Protein AF-A0A923ZI78-F1 (afdb_monomer_lite)

Sequence (100 aa):
MSNPIEQFQEERKARVENNAGNNELQIAAATFNIESNKAQYSYNFSWMGRPIIQYPQDMIAMQELIWSLKPDLIIETGIAHGGSLVYYASILELIGKGEV

Secondary structure (DSSP, 8-state):
---HHHHHHHHHHHHHHHHTT-HHHHHHHHHHHHHHHHTTGGGGEEETTEEE-S-HHHHHHHHHHHHHH--SB---S--TTSHHHHHHHHHHHHHT--B-

Foldseek 3Di:
DDDVVVVVVVVVVVVVVCVVVVPVNVVVVVVCVVVCVVVQVQQPDADVPFTDNGDPVVLVVVLVVCVVVVDQEDDDDDCPRVRVQVSSVVSNVVVVHHHD

pLDDT: mean 96.59, std 4.1, range [63.72, 98.69]

Radius of gyration: 16.73 Å; chains: 1; bounding box: 39×33×48 Å

Structure (mmCIF, N/CA/C/O backbone):
data_AF-A0A923ZI78-F1
#
_entry.id   AF-A0A923ZI78-F1
#
loop_
_atom_site.group_PDB
_atom_site.id
_atom_site.type_symbol
_atom_site.label_atom_id
_atom_site.label_alt_id
_atom_site.label_comp_id
_atom_site.label_asym_id
_atom_site.label_entity_id
_atom_site.label_seq_id
_atom_site.pdbx_PDB_ins_code
_atom_site.Cartn_x
_atom_site.Cartn_y
_atom_site.Cartn_z
_atom_site.occupancy
_atom_site.B_iso_or_equiv
_atom_site.auth_seq_id
_atom_site.auth_comp_id
_atom_site.auth_asym_id
_atom_site.auth_atom_id
_atom_site.pdbx_PDB_model_num
ATOM 1 N N . MET A 1 1 ? -1.254 4.885 34.737 1.00 63.72 1 MET A N 1
ATOM 2 C CA . MET A 1 1 ? -0.381 4.302 33.696 1.00 63.72 1 MET A CA 1
ATOM 3 C C . MET A 1 1 ? -0.949 4.760 32.364 1.00 63.72 1 MET A C 1
ATOM 5 O O . MET A 1 1 ? -2.162 4.665 32.224 1.00 63.72 1 MET A O 1
ATOM 9 N N . SER A 1 2 ? -0.150 5.349 31.468 1.00 79.19 2 SER A N 1
ATOM 10 C CA . SER A 1 2 ? -0.638 5.715 30.129 1.00 79.19 2 SER A CA 1
ATOM 11 C C . SER A 1 2 ? -1.061 4.451 29.381 1.00 79.19 2 SER A C 1
ATOM 13 O O . SER A 1 2 ? -0.461 3.391 29.566 1.00 79.19 2 SER A O 1
ATOM 15 N N . ASN A 1 3 ? -2.113 4.546 28.569 1.00 95.00 3 ASN A N 1
ATOM 16 C CA . ASN A 1 3 ? -2.520 3.467 27.680 1.00 95.00 3 ASN A CA 1
ATOM 17 C C . ASN A 1 3 ? -1.380 3.213 26.669 1.00 95.00 3 ASN A C 1
ATOM 19 O O . ASN A 1 3 ? -1.034 4.134 25.923 1.00 95.00 3 ASN A O 1
ATOM 23 N N . PRO A 1 4 ? -0.788 2.003 26.615 1.00 95.75 4 PRO A N 1
ATOM 24 C CA . PRO A 1 4 ? 0.332 1.725 25.715 1.00 95.75 4 PRO A CA 1
ATOM 25 C C . PRO A 1 4 ? 0.007 1.967 24.234 1.00 95.75 4 PRO A C 1
ATOM 27 O O . PRO A 1 4 ? 0.893 2.320 23.459 1.00 95.75 4 PRO A O 1
ATOM 30 N N . ILE A 1 5 ? -1.262 1.813 23.838 1.00 95.25 5 ILE A N 1
ATOM 31 C CA . ILE A 1 5 ? -1.711 2.040 22.458 1.00 95.25 5 ILE A CA 1
ATOM 32 C C . ILE A 1 5 ? -1.725 3.534 22.137 1.00 95.25 5 ILE A C 1
ATOM 34 O O . ILE A 1 5 ? -1.214 3.938 21.095 1.00 95.25 5 ILE A O 1
ATOM 38 N N . GLU A 1 6 ? -2.270 4.358 23.032 1.00 95.44 6 GLU A N 1
ATOM 39 C CA . GLU A 1 6 ? -2.293 5.818 22.860 1.00 95.44 6 GLU A CA 1
ATOM 40 C C . GLU A 1 6 ? -0.871 6.378 22.815 1.00 95.44 6 GLU A C 1
ATOM 42 O O . GLU A 1 6 ? -0.545 7.174 21.937 1.00 95.44 6 GLU A O 1
ATOM 47 N N . GLN A 1 7 ? 0.011 5.889 23.693 1.00 96.38 7 GLN A N 1
ATOM 48 C CA . GLN A 1 7 ? 1.422 6.262 23.661 1.00 96.38 7 GLN A CA 1
ATOM 49 C C . GLN A 1 7 ? 2.065 5.921 22.308 1.00 96.38 7 GLN A C 1
ATOM 51 O O . GLN A 1 7 ? 2.734 6.762 21.710 1.00 96.38 7 GLN A O 1
ATOM 56 N N . PHE A 1 8 ? 1.842 4.713 21.788 1.00 96.00 8 PHE A N 1
ATOM 57 C CA . PHE A 1 8 ? 2.394 4.318 20.494 1.00 96.00 8 PHE A CA 1
ATOM 58 C C . PHE A 1 8 ? 1.850 5.169 19.332 1.00 96.00 8 PHE A C 1
ATOM 60 O O . PHE A 1 8 ? 2.583 5.466 18.385 1.00 96.00 8 PHE A O 1
ATOM 67 N N . GLN A 1 9 ? 0.582 5.588 19.395 1.00 95.31 9 GLN A N 1
ATOM 68 C CA . GLN A 1 9 ? -0.024 6.476 18.400 1.00 95.31 9 GLN A CA 1
ATOM 69 C C . GLN A 1 9 ? 0.607 7.874 18.412 1.00 95.31 9 GLN A C 1
ATOM 71 O O . GLN A 1 9 ? 0.925 8.395 17.340 1.00 95.31 9 GLN A O 1
ATOM 76 N N . GLU A 1 10 ? 0.845 8.443 19.595 1.00 96.75 10 GLU A N 1
ATOM 77 C CA . GLU A 1 10 ? 1.559 9.716 19.771 1.00 96.75 10 GLU A CA 1
ATOM 78 C C . GLU A 1 10 ? 2.991 9.631 19.223 1.00 96.75 10 GLU A C 1
ATOM 80 O O . GLU A 1 10 ? 3.411 10.458 18.411 1.00 96.75 10 GLU A O 1
ATOM 85 N N . GLU A 1 11 ? 3.730 8.572 19.566 1.00 97.00 11 GLU A N 1
ATOM 86 C CA . GLU A 1 11 ? 5.079 8.352 19.038 1.00 97.00 11 GLU A CA 1
ATOM 87 C C . GLU A 1 11 ? 5.089 8.192 17.511 1.00 97.00 11 GLU A C 1
ATOM 89 O O . GLU A 1 11 ? 5.980 8.702 16.826 1.00 97.00 11 GLU A O 1
ATOM 94 N N . ARG A 1 12 ? 4.099 7.482 16.951 1.00 96.06 12 ARG A N 1
ATOM 95 C CA . ARG A 1 12 ? 3.944 7.329 15.500 1.00 96.06 12 ARG A CA 1
ATOM 96 C C . ARG A 1 12 ? 3.721 8.682 14.836 1.00 96.06 12 ARG A C 1
ATOM 98 O O . ARG A 1 12 ? 4.380 8.962 13.837 1.00 96.06 12 ARG A O 1
ATOM 105 N N . LYS A 1 13 ? 2.836 9.514 15.390 1.00 96.62 13 LYS A N 1
ATOM 106 C CA . LYS A 1 13 ? 2.567 10.864 14.887 1.00 96.62 13 LYS A CA 1
ATOM 107 C C . LYS A 1 13 ? 3.840 11.711 14.882 1.00 96.62 13 LYS A C 1
ATOM 109 O O . LYS A 1 13 ? 4.205 12.232 13.833 1.00 96.62 13 LYS A O 1
ATOM 114 N N . ALA A 1 14 ? 4.572 11.734 15.996 1.00 97.19 14 ALA A N 1
ATOM 115 C CA . ALA A 1 14 ? 5.833 12.464 16.099 1.00 97.19 14 ALA A CA 1
ATOM 116 C C . ALA A 1 14 ? 6.880 11.982 15.074 1.00 97.19 14 ALA A C 1
ATOM 118 O O . ALA A 1 14 ? 7.557 12.793 14.443 1.00 97.19 14 ALA A O 1
ATOM 119 N N . ARG A 1 15 ? 7.008 10.664 14.851 1.00 97.06 15 ARG A N 1
ATOM 120 C CA . ARG A 1 15 ? 7.906 10.120 13.812 1.00 97.06 15 ARG A CA 1
ATOM 121 C C . ARG A 1 15 ? 7.509 10.584 12.408 1.00 97.06 15 ARG A C 1
ATOM 123 O O . ARG A 1 15 ? 8.377 10.998 11.648 1.00 97.06 15 ARG A O 1
ATOM 130 N N . VAL A 1 16 ? 6.220 10.534 12.069 1.00 95.69 16 VAL A N 1
ATOM 131 C CA . VAL A 1 16 ? 5.724 10.954 10.747 1.00 95.69 16 VAL A CA 1
ATOM 132 C C . VAL A 1 16 ? 5.954 12.448 10.513 1.00 95.69 16 VAL A C 1
ATOM 134 O O . VAL A 1 16 ? 6.426 12.817 9.441 1.00 95.69 16 VAL A O 1
ATOM 137 N N . GLU A 1 17 ? 5.696 13.295 11.510 1.00 96.69 17 GLU A N 1
ATOM 138 C CA . GLU A 1 17 ? 5.952 14.741 11.426 1.00 96.69 17 GLU A CA 1
ATOM 139 C C . GLU A 1 17 ? 7.440 15.038 11.177 1.00 96.69 17 GLU A C 1
ATOM 141 O O . GLU A 1 17 ? 7.783 15.847 10.315 1.00 96.69 17 GLU A O 1
ATOM 146 N N . ASN A 1 18 ? 8.337 14.312 11.851 1.00 97.19 18 ASN A N 1
ATOM 147 C CA . ASN A 1 18 ? 9.782 14.474 11.684 1.00 97.19 18 ASN A CA 1
ATOM 148 C C . ASN A 1 18 ? 10.310 13.979 10.326 1.00 97.19 18 ASN A C 1
ATOM 150 O O . ASN A 1 18 ? 11.331 14.477 9.847 1.00 97.19 18 ASN A O 1
ATOM 154 N N . ASN A 1 19 ? 9.625 13.040 9.665 1.00 96.75 19 ASN A N 1
ATOM 155 C CA . ASN A 1 19 ? 10.054 12.519 8.361 1.00 96.75 19 ASN A CA 1
ATOM 156 C C . ASN A 1 19 ? 10.075 13.600 7.267 1.00 96.75 19 ASN A C 1
ATOM 158 O O . ASN A 1 19 ? 10.870 13.507 6.330 1.00 96.75 19 ASN A O 1
ATOM 162 N N . ALA A 1 20 ? 9.253 14.649 7.391 1.00 94.62 20 ALA A N 1
ATOM 163 C CA . ALA A 1 20 ? 9.254 15.775 6.457 1.00 94.62 20 ALA A CA 1
ATOM 164 C C . ALA A 1 20 ? 10.585 16.557 6.456 1.00 94.62 20 ALA A C 1
ATOM 166 O O . ALA A 1 20 ? 10.939 17.149 5.440 1.00 94.62 20 ALA A O 1
ATOM 167 N N . GLY A 1 21 ? 11.337 16.536 7.563 1.00 96.50 21 GLY A N 1
ATOM 168 C CA . GLY A 1 21 ? 12.674 17.136 7.667 1.00 96.50 21 GLY A CA 1
ATOM 169 C C . GLY A 1 21 ? 13.829 16.147 7.471 1.00 96.50 21 GLY A C 1
ATOM 170 O O . GLY A 1 21 ? 14.991 16.541 7.558 1.00 96.50 21 GLY A O 1
ATOM 171 N N . ASN A 1 22 ? 13.542 14.862 7.239 1.00 98.00 22 ASN A N 1
ATOM 172 C CA . ASN A 1 22 ? 14.561 13.822 7.125 1.00 98.00 22 ASN A CA 1
ATOM 173 C C . ASN A 1 22 ? 15.011 13.642 5.665 1.00 98.00 22 ASN A C 1
ATOM 175 O O . ASN A 1 22 ? 14.466 12.822 4.923 1.00 98.00 22 ASN A O 1
ATOM 179 N N . ASN A 1 23 ? 16.034 14.402 5.266 1.00 98.19 23 ASN A N 1
ATOM 180 C CA . ASN A 1 23 ? 16.566 14.385 3.899 1.00 98.19 23 ASN A CA 1
ATOM 181 C C . ASN A 1 23 ? 17.076 13.001 3.468 1.00 98.19 23 ASN A C 1
ATOM 183 O O . ASN A 1 23 ? 16.864 12.600 2.326 1.00 98.19 23 ASN A O 1
ATOM 187 N N . GLU A 1 24 ? 17.728 12.256 4.363 1.00 98.38 24 GLU A N 1
ATOM 188 C CA . GLU A 1 24 ? 18.252 10.921 4.047 1.00 98.38 24 GLU A CA 1
ATOM 189 C C . GLU A 1 24 ? 17.118 9.947 3.722 1.00 98.38 24 GLU A C 1
ATOM 191 O O . GLU A 1 24 ? 17.178 9.231 2.722 1.00 98.38 24 GLU A O 1
ATOM 196 N N . LEU A 1 25 ? 16.043 9.974 4.518 1.00 98.00 25 LEU A N 1
ATOM 197 C CA . LEU A 1 25 ? 14.856 9.160 4.272 1.00 98.00 25 LEU A CA 1
ATOM 198 C C . LEU A 1 25 ? 14.172 9.536 2.953 1.00 98.00 25 LEU A C 1
ATOM 200 O O . LEU A 1 25 ? 13.750 8.653 2.211 1.00 98.00 25 LEU A 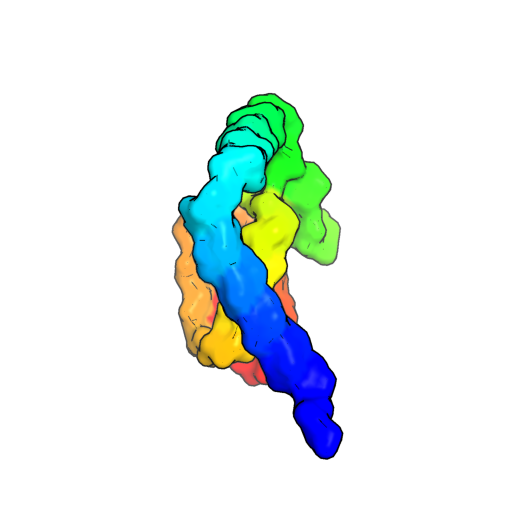O 1
ATOM 204 N N . GLN A 1 26 ? 14.084 10.828 2.633 1.00 97.62 26 GLN A N 1
ATOM 205 C CA . GLN A 1 26 ? 13.497 11.295 1.374 1.00 97.62 26 GLN A CA 1
ATOM 206 C C . GLN A 1 26 ? 14.315 10.849 0.158 1.00 97.62 26 GLN A C 1
ATOM 208 O O . GLN A 1 26 ? 13.747 10.364 -0.822 1.00 97.62 26 GLN A O 1
ATOM 213 N N . ILE A 1 27 ? 15.645 10.949 0.235 1.00 98.44 27 ILE A N 1
ATOM 214 C CA . ILE A 1 27 ? 16.554 10.469 -0.813 1.00 98.44 27 ILE A CA 1
ATOM 215 C C . ILE A 1 27 ? 16.418 8.953 -0.979 1.00 98.44 27 ILE A C 1
ATOM 217 O O . ILE A 1 27 ? 16.319 8.466 -2.108 1.00 98.44 27 ILE A O 1
ATOM 221 N N . ALA A 1 28 ? 16.370 8.202 0.123 1.00 98.31 28 ALA A N 1
ATOM 222 C CA . ALA A 1 28 ? 16.182 6.757 0.090 1.00 98.31 28 ALA A CA 1
ATOM 223 C C . ALA A 1 28 ? 14.831 6.371 -0.534 1.00 98.31 28 ALA A C 1
ATOM 225 O O . ALA A 1 28 ? 14.791 5.498 -1.399 1.00 98.31 28 ALA A O 1
ATOM 226 N N . ALA A 1 29 ? 13.744 7.053 -0.163 1.00 97.00 29 ALA A N 1
ATOM 227 C CA . ALA A 1 29 ? 12.414 6.822 -0.723 1.00 97.00 29 ALA A CA 1
ATOM 228 C C . ALA A 1 29 ? 12.369 7.107 -2.234 1.00 97.00 29 ALA A C 1
ATOM 230 O O . ALA A 1 29 ? 11.854 6.289 -2.997 1.00 97.00 29 ALA A O 1
ATOM 231 N N . ALA A 1 30 ? 12.959 8.221 -2.683 1.00 97.88 30 ALA A N 1
ATOM 232 C CA . ALA A 1 30 ? 13.045 8.564 -4.102 1.00 97.88 30 ALA A CA 1
ATOM 233 C C . ALA A 1 30 ? 13.893 7.549 -4.886 1.00 97.88 30 ALA A C 1
ATOM 235 O O . ALA A 1 30 ? 13.489 7.084 -5.951 1.00 97.88 30 ALA A O 1
ATOM 236 N N . THR A 1 31 ? 15.043 7.156 -4.334 1.00 98.62 31 THR A N 1
ATOM 237 C CA . THR A 1 31 ? 15.943 6.172 -4.952 1.00 98.62 31 THR A CA 1
ATOM 238 C C . THR A 1 31 ? 15.262 4.813 -5.065 1.00 98.62 31 THR A C 1
ATOM 240 O O . THR A 1 31 ? 15.275 4.202 -6.132 1.00 98.62 31 THR A O 1
ATOM 243 N N . PHE A 1 32 ? 14.606 4.361 -3.992 1.00 98.31 32 PHE A N 1
ATOM 244 C CA . PHE A 1 32 ? 13.838 3.125 -4.009 1.00 98.31 32 PHE A CA 1
ATOM 245 C C . PHE A 1 32 ? 12.724 3.190 -5.049 1.00 98.31 32 PHE A C 1
ATOM 247 O O . PHE A 1 32 ? 12.605 2.263 -5.840 1.00 98.31 32 PHE A O 1
ATOM 254 N N . ASN A 1 33 ? 11.949 4.276 -5.110 1.00 97.56 33 ASN A N 1
ATOM 255 C CA . ASN A 1 33 ? 10.901 4.431 -6.116 1.00 97.56 33 ASN A CA 1
ATOM 256 C C . ASN A 1 33 ? 11.462 4.287 -7.541 1.00 97.56 33 ASN A C 1
ATOM 258 O O . ASN A 1 33 ? 10.919 3.525 -8.335 1.00 97.56 33 ASN A O 1
ATOM 262 N N . ILE A 1 34 ? 12.581 4.937 -7.857 1.00 98.38 34 ILE A N 1
ATOM 263 C CA . ILE A 1 34 ? 13.193 4.860 -9.191 1.00 98.38 34 ILE A CA 1
ATOM 264 C C . ILE A 1 34 ? 13.658 3.434 -9.511 1.00 98.38 34 ILE A C 1
ATOM 266 O O . ILE A 1 34 ? 13.291 2.881 -10.549 1.00 98.38 34 ILE A O 1
ATOM 270 N N . GLU A 1 35 ? 14.463 2.828 -8.640 1.00 98.69 35 GLU A N 1
ATOM 271 C CA . GLU A 1 35 ? 15.074 1.525 -8.925 1.00 98.69 35 GLU A CA 1
ATOM 272 C C . GLU A 1 35 ? 14.055 0.379 -8.877 1.00 98.69 35 GLU A C 1
ATOM 274 O O . GLU A 1 35 ? 14.083 -0.521 -9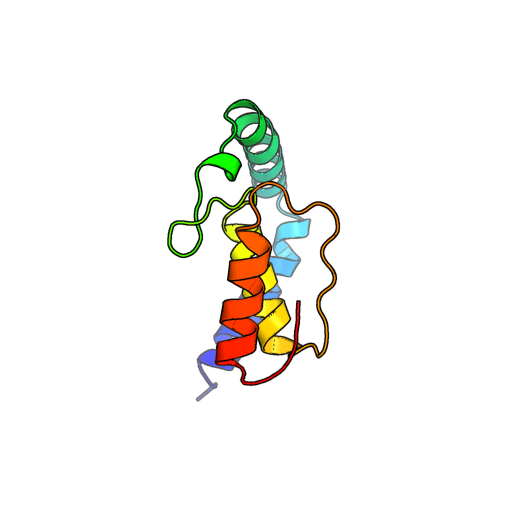.717 1.00 98.69 35 GLU A O 1
ATOM 279 N N . SER A 1 36 ? 13.094 0.438 -7.954 1.00 98.44 36 SER A N 1
ATOM 280 C CA . SER A 1 36 ? 12.037 -0.572 -7.844 1.00 98.44 36 SER A CA 1
ATOM 281 C C . SER A 1 36 ? 11.074 -0.541 -9.035 1.00 98.44 36 SER A C 1
ATOM 283 O O . SER A 1 36 ? 10.671 -1.605 -9.504 1.00 98.44 36 SER A O 1
ATOM 285 N N . ASN A 1 37 ? 10.775 0.636 -9.601 1.00 98.12 37 ASN A N 1
ATOM 286 C CA . ASN A 1 37 ? 10.003 0.735 -10.842 1.00 98.12 37 ASN A CA 1
ATOM 287 C C . ASN A 1 37 ? 10.743 0.094 -12.027 1.00 98.12 37 ASN A C 1
ATOM 289 O O . ASN A 1 37 ? 10.137 -0.678 -12.770 1.00 98.12 37 ASN A O 1
ATOM 293 N N . LYS A 1 38 ? 12.052 0.351 -12.186 1.00 98.31 38 LYS A N 1
ATOM 294 C CA . LYS A 1 38 ? 12.870 -0.279 -13.246 1.00 98.31 38 LYS A CA 1
ATOM 295 C C . LYS A 1 38 ? 12.876 -1.803 -13.135 1.00 98.31 38 LYS A C 1
ATOM 297 O O . LYS A 1 38 ? 12.815 -2.492 -14.146 1.00 98.31 38 LYS A O 1
ATOM 302 N N . ALA A 1 39 ? 12.931 -2.316 -11.909 1.00 98.38 39 ALA A N 1
ATOM 303 C CA . ALA A 1 39 ? 12.907 -3.746 -11.621 1.00 98.38 39 ALA A CA 1
ATOM 304 C C . ALA A 1 39 ? 11.490 -4.354 -11.603 1.00 98.38 39 ALA A C 1
ATOM 306 O O . ALA A 1 39 ? 11.346 -5.529 -11.270 1.00 98.38 39 ALA A O 1
ATOM 307 N N . GLN A 1 40 ? 10.447 -3.572 -11.912 1.00 98.06 40 GLN A N 1
ATOM 308 C CA . GLN A 1 40 ? 9.042 -3.989 -11.837 1.00 98.06 40 GLN A CA 1
ATOM 309 C C . GLN A 1 40 ? 8.671 -4.607 -10.478 1.00 98.06 40 GLN A C 1
ATOM 311 O O . GLN A 1 40 ? 7.892 -5.553 -10.397 1.00 98.06 40 GLN A O 1
ATOM 316 N N . TYR A 1 41 ? 9.219 -4.073 -9.385 1.00 98.44 41 TYR A N 1
ATOM 317 C CA . TYR A 1 41 ? 9.059 -4.637 -8.044 1.00 98.44 41 TYR A CA 1
ATOM 318 C C . TYR A 1 41 ? 7.589 -4.828 -7.645 1.00 98.44 41 TYR A C 1
ATOM 320 O O . TYR A 1 41 ? 7.227 -5.893 -7.150 1.00 98.44 41 TYR A O 1
ATOM 328 N N . SER A 1 42 ? 6.737 -3.835 -7.919 1.00 97.56 42 SER A N 1
ATOM 329 C CA . SER A 1 42 ? 5.300 -3.859 -7.608 1.00 97.56 42 SER A CA 1
ATOM 330 C C . SER A 1 42 ? 4.499 -4.914 -8.381 1.00 97.56 42 SER A C 1
ATOM 332 O O . SER A 1 42 ? 3.361 -5.185 -8.018 1.00 97.56 42 SER A O 1
ATOM 334 N N . TYR A 1 43 ? 5.070 -5.541 -9.415 1.00 97.75 43 TYR A N 1
ATOM 335 C CA . TYR A 1 43 ? 4.413 -6.588 -10.207 1.00 97.75 43 TYR A CA 1
ATOM 336 C C . TYR A 1 43 ? 4.544 -7.980 -9.572 1.00 97.75 43 TYR A C 1
ATOM 338 O O . TYR A 1 43 ? 3.922 -8.932 -10.040 1.00 97.75 43 TYR A O 1
ATOM 346 N N . ASN A 1 44 ? 5.346 -8.117 -8.512 1.00 97.88 44 ASN A N 1
ATOM 347 C CA . ASN A 1 44 ? 5.699 -9.411 -7.923 1.00 97.88 44 ASN A CA 1
ATOM 348 C C . ASN A 1 44 ? 4.753 -9.862 -6.800 1.00 97.88 44 ASN A C 1
ATOM 350 O O . ASN A 1 44 ? 5.024 -10.863 -6.134 1.00 97.88 44 ASN A O 1
ATOM 354 N N . PHE A 1 45 ? 3.663 -9.132 -6.560 1.00 97.94 45 PHE A N 1
ATOM 355 C CA . PHE A 1 45 ? 2.762 -9.383 -5.439 1.00 97.94 45 PHE A CA 1
ATOM 356 C C . PHE A 1 45 ? 1.429 -9.970 -5.887 1.00 97.94 45 PHE A C 1
ATOM 358 O O . PHE A 1 45 ? 0.952 -9.778 -7.008 1.00 97.94 45 PHE A O 1
ATOM 365 N N . SER A 1 46 ? 0.808 -10.709 -4.971 1.00 97.94 46 SER A N 1
ATOM 366 C CA . SER A 1 46 ? -0.523 -11.265 -5.168 1.00 97.94 46 SER A CA 1
ATOM 367 C C . SER A 1 46 ? -1.346 -11.148 -3.894 1.00 97.94 46 SER A C 1
ATOM 369 O O . SER A 1 46 ? -0.810 -11.211 -2.787 1.00 97.94 46 SER A O 1
ATOM 371 N N . TRP A 1 47 ? -2.657 -11.009 -4.062 1.00 97.31 47 TRP A N 1
ATOM 372 C CA . TRP A 1 47 ? -3.629 -11.151 -2.991 1.00 97.31 47 TRP A CA 1
ATOM 373 C C . TRP A 1 47 ? -4.412 -12.443 -3.197 1.00 97.31 47 TRP A C 1
ATOM 375 O O . TRP A 1 47 ? -5.069 -12.616 -4.222 1.00 97.31 47 TRP A O 1
ATOM 385 N N . MET A 1 48 ? -4.293 -13.383 -2.255 1.00 96.56 48 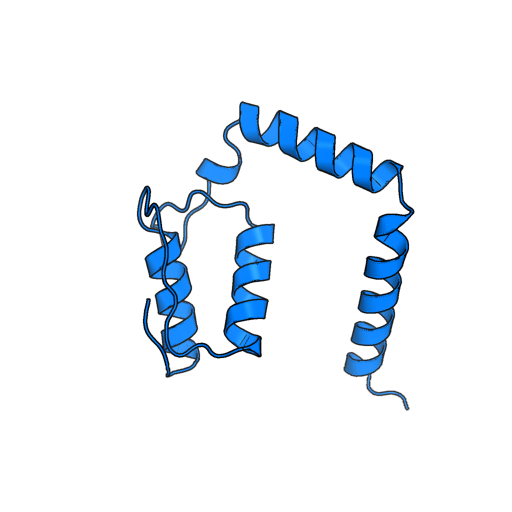MET A N 1
ATOM 386 C CA . MET A 1 48 ? -4.924 -14.712 -2.340 1.00 96.56 48 MET A CA 1
ATOM 387 C C . MET A 1 48 ? -4.648 -15.436 -3.676 1.00 96.56 48 MET A C 1
ATOM 389 O O . MET A 1 48 ? -5.515 -16.097 -4.241 1.00 96.56 48 MET A O 1
ATOM 393 N N . GLY A 1 49 ? -3.433 -15.282 -4.214 1.00 96.62 49 GLY A N 1
ATOM 394 C CA . GLY A 1 49 ? -3.023 -15.866 -5.495 1.00 96.62 49 GLY A CA 1
ATOM 395 C C . GLY A 1 49 ? -3.425 -15.063 -6.740 1.00 96.62 49 GLY A C 1
ATOM 396 O O . GLY A 1 49 ? -2.999 -15.412 -7.839 1.00 96.62 49 GLY A O 1
ATOM 397 N N . ARG A 1 50 ? -4.187 -13.967 -6.607 1.00 97.44 50 ARG A N 1
ATOM 398 C CA . ARG A 1 50 ? -4.499 -13.054 -7.716 1.00 97.44 50 ARG A CA 1
ATOM 399 C C . ARG A 1 50 ? -3.439 -11.947 -7.823 1.00 97.44 50 ARG A C 1
ATOM 401 O O . ARG A 1 50 ? -3.230 -11.248 -6.834 1.00 97.44 50 ARG A O 1
ATOM 408 N N . PRO A 1 51 ? -2.790 -11.736 -8.984 1.00 97.88 51 PRO A N 1
ATOM 409 C CA . PRO A 1 51 ? -1.783 -10.683 -9.132 1.00 97.88 51 PRO A CA 1
ATOM 410 C C . PRO A 1 51 ? -2.340 -9.281 -8.856 1.00 97.88 51 PRO A C 1
ATOM 412 O O . PRO A 1 51 ? -3.416 -8.935 -9.351 1.00 97.88 51 PRO A O 1
ATOM 415 N N . ILE A 1 52 ? -1.583 -8.474 -8.110 1.00 97.50 52 ILE A N 1
ATOM 416 C CA . ILE A 1 52 ? -1.889 -7.074 -7.794 1.00 97.50 52 ILE A CA 1
ATOM 417 C C . ILE A 1 52 ? -0.671 -6.203 -8.118 1.00 97.50 52 ILE A C 1
ATOM 419 O O . ILE A 1 52 ? 0.433 -6.496 -7.673 1.00 97.50 52 ILE A O 1
ATOM 423 N N . ILE A 1 53 ? -0.870 -5.145 -8.911 1.00 96.75 53 ILE A N 1
ATOM 424 C CA . ILE A 1 53 ? 0.206 -4.230 -9.330 1.00 96.75 53 ILE A CA 1
ATOM 425 C C . ILE A 1 53 ? 0.182 -2.996 -8.425 1.00 96.75 53 ILE A C 1
ATOM 427 O O . ILE A 1 53 ? -0.254 -1.919 -8.826 1.00 96.75 53 ILE A O 1
ATOM 431 N N . GLN A 1 54 ? 0.589 -3.177 -7.172 1.00 96.38 54 GLN A N 1
ATOM 432 C CA . GLN A 1 54 ? 0.651 -2.129 -6.151 1.00 96.38 54 GLN A CA 1
ATOM 433 C C . GLN A 1 54 ? 1.846 -2.398 -5.235 1.00 96.38 54 GLN A C 1
ATOM 435 O O . GLN A 1 54 ? 2.283 -3.542 -5.094 1.00 96.38 54 GLN A O 1
ATOM 440 N N . TYR A 1 55 ? 2.404 -1.358 -4.616 1.00 97.62 55 TYR A N 1
ATOM 441 C CA . TYR A 1 55 ? 3.443 -1.582 -3.619 1.00 97.62 55 TYR A CA 1
ATOM 442 C C . TYR A 1 55 ? 2.837 -2.129 -2.316 1.00 97.62 55 TYR A C 1
ATOM 444 O O . TYR A 1 55 ? 1.758 -1.683 -1.920 1.00 97.62 55 TYR A O 1
ATOM 452 N N . PRO A 1 56 ? 3.534 -3.019 -1.585 1.00 97.25 56 PRO A N 1
ATOM 453 C CA . PRO A 1 56 ? 3.030 -3.556 -0.323 1.00 97.25 56 PRO A CA 1
ATOM 454 C C . P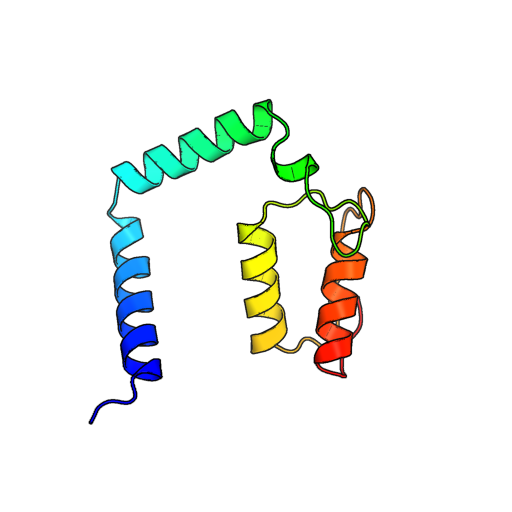RO A 1 56 ? 2.673 -2.475 0.703 1.00 97.25 56 PRO A C 1
ATOM 456 O O . PRO A 1 56 ? 1.662 -2.594 1.390 1.00 97.25 56 PRO A O 1
ATOM 459 N N . GLN A 1 57 ? 3.454 -1.392 0.787 1.00 96.62 57 GLN A N 1
ATOM 460 C CA . GLN A 1 57 ? 3.136 -0.280 1.686 1.00 96.62 57 GLN A CA 1
ATOM 461 C C . GLN A 1 57 ? 1.856 0.471 1.284 1.00 96.62 57 GLN A C 1
ATOM 463 O O . GLN A 1 57 ? 1.109 0.890 2.164 1.00 96.62 57 GLN A O 1
ATOM 468 N N . ASP A 1 58 ? 1.565 0.582 -0.016 1.00 96.88 58 ASP A N 1
ATOM 469 C CA . ASP A 1 58 ? 0.335 1.214 -0.507 1.00 96.88 58 ASP A CA 1
ATOM 470 C C . ASP A 1 58 ? -0.870 0.322 -0.203 1.00 96.88 58 ASP A C 1
ATOM 472 O O . ASP A 1 58 ? -1.923 0.807 0.210 1.00 96.88 58 ASP A O 1
ATOM 476 N N . MET A 1 59 ? -0.699 -1.000 -0.323 1.00 97.69 59 MET A N 1
ATOM 477 C CA . MET A 1 59 ? -1.718 -1.963 0.085 1.00 97.69 59 MET A CA 1
ATOM 478 C C . MET A 1 59 ? -2.050 -1.787 1.573 1.00 97.69 59 MET A C 1
ATOM 480 O O . MET A 1 59 ? -3.220 -1.606 1.901 1.00 97.69 59 MET A O 1
ATOM 484 N N . ILE A 1 60 ? -1.057 -1.759 2.471 1.00 98.25 60 ILE A N 1
ATOM 485 C CA . ILE A 1 60 ? -1.294 -1.543 3.912 1.00 98.25 60 ILE A CA 1
ATOM 486 C C . ILE A 1 60 ? -1.962 -0.189 4.183 1.00 98.25 60 ILE A C 1
ATOM 488 O O . ILE A 1 60 ? -2.915 -0.129 4.958 1.00 98.25 60 ILE A O 1
ATOM 492 N N . ALA A 1 61 ? -1.538 0.882 3.506 1.00 97.81 61 ALA A N 1
ATOM 493 C CA . ALA A 1 61 ? -2.184 2.186 3.638 1.00 97.81 61 ALA A CA 1
ATOM 494 C C . ALA A 1 61 ? -3.674 2.126 3.255 1.00 97.81 61 ALA A C 1
ATOM 496 O O . ALA A 1 61 ? -4.523 2.638 3.986 1.00 97.81 61 ALA A O 1
ATOM 497 N N . MET A 1 62 ? -4.007 1.438 2.158 1.00 98.06 62 MET A N 1
ATOM 498 C CA . MET A 1 62 ? -5.397 1.199 1.764 1.00 98.06 62 MET A CA 1
ATOM 499 C C . MET A 1 62 ? -6.153 0.349 2.791 1.00 98.06 62 MET A C 1
ATOM 501 O O . MET A 1 62 ? -7.311 0.642 3.071 1.00 98.06 62 MET A O 1
ATOM 505 N N . GLN A 1 63 ? -5.518 -0.657 3.400 1.00 98.06 63 GLN A N 1
ATOM 506 C CA . GLN A 1 63 ? -6.141 -1.452 4.463 1.00 98.06 63 GLN A CA 1
ATOM 507 C C . GLN A 1 63 ? -6.533 -0.586 5.661 1.00 98.06 63 GLN A C 1
ATOM 509 O O . GLN A 1 63 ? -7.682 -0.639 6.101 1.00 98.06 63 GLN A O 1
ATOM 514 N N . GLU A 1 64 ? -5.595 0.213 6.180 1.00 98.06 64 GLU A N 1
ATOM 515 C CA . GLU A 1 64 ? -5.841 1.102 7.321 1.00 98.06 64 GLU A CA 1
ATOM 516 C C . GLU A 1 64 ? -6.931 2.135 6.990 1.00 98.06 64 GLU A C 1
ATOM 518 O O . GLU A 1 64 ? -7.792 2.436 7.826 1.00 98.06 64 GLU A O 1
ATOM 523 N N . LEU A 1 65 ? -6.943 2.645 5.754 1.00 98.19 65 LEU A N 1
ATOM 524 C CA . LEU A 1 65 ? -7.940 3.602 5.287 1.00 98.19 65 LEU A CA 1
ATOM 525 C C . LEU A 1 65 ? -9.339 2.978 5.208 1.00 98.19 65 LEU A C 1
ATOM 527 O O . LEU A 1 65 ? -10.285 3.530 5.764 1.00 98.19 65 LEU A O 1
ATOM 531 N N . ILE A 1 66 ? -9.477 1.808 4.578 1.00 98.44 66 ILE A N 1
ATOM 532 C CA . ILE A 1 66 ? -10.762 1.102 4.464 1.00 98.44 66 ILE A CA 1
ATOM 533 C C . ILE A 1 66 ? -11.279 0.726 5.855 1.00 98.44 66 ILE A C 1
ATOM 535 O O . ILE A 1 66 ? -12.456 0.925 6.147 1.00 98.44 66 ILE A O 1
ATOM 539 N N . TRP A 1 67 ? -10.409 0.241 6.743 1.00 98.12 67 TRP A N 1
ATOM 540 C CA . TRP A 1 67 ? -10.796 -0.142 8.102 1.00 98.12 67 TRP A CA 1
ATOM 541 C C . TRP A 1 67 ? -11.260 1.043 8.955 1.00 98.12 67 TRP A C 1
ATOM 543 O O . TRP A 1 67 ? -12.232 0.930 9.708 1.00 98.12 67 TRP A O 1
ATOM 553 N N . SER A 1 68 ? -10.566 2.179 8.857 1.00 97.81 68 SER A N 1
ATOM 554 C CA . SER A 1 68 ? -10.909 3.376 9.628 1.00 97.81 68 SER A CA 1
ATOM 555 C C . SER A 1 68 ? -12.167 4.065 9.099 1.00 97.81 68 SER A C 1
ATOM 557 O O . SER A 1 68 ? -13.024 4.444 9.897 1.00 97.81 68 SER A O 1
ATOM 559 N N . LEU A 1 69 ? -12.304 4.190 7.775 1.00 98.06 69 LEU A N 1
ATOM 560 C CA . LEU A 1 69 ? -13.428 4.884 7.143 1.00 98.06 69 LEU A CA 1
ATOM 561 C C . LEU A 1 69 ? -14.679 4.017 6.985 1.00 98.06 69 LEU A C 1
ATOM 563 O O . LEU A 1 69 ? -15.781 4.558 7.028 1.00 98.06 69 LEU A O 1
ATOM 567 N N . LYS A 1 70 ? -14.528 2.699 6.807 1.00 98.19 70 LYS A N 1
ATOM 568 C CA . LYS A 1 70 ? -15.617 1.745 6.517 1.00 98.19 70 LYS A CA 1
ATOM 569 C C . LYS A 1 70 ? -16.522 2.232 5.371 1.00 98.19 70 LYS A C 1
ATOM 571 O O . LYS A 1 70 ? -17.720 2.448 5.592 1.00 98.19 70 LYS A O 1
ATOM 576 N N . PRO A 1 71 ? -15.949 2.470 4.176 1.00 98.19 71 PRO A N 1
ATOM 577 C CA . PRO A 1 71 ? -16.675 3.077 3.068 1.00 98.19 71 PRO A CA 1
ATOM 578 C C . PRO A 1 71 ? -17.833 2.192 2.592 1.00 98.19 71 PRO A C 1
ATOM 580 O O . PRO A 1 71 ? -17.773 0.968 2.668 1.00 98.19 71 PRO A O 1
ATOM 583 N N . ASP A 1 72 ? -18.879 2.832 2.071 1.00 98.38 72 ASP A N 1
ATOM 584 C CA . ASP A 1 72 ? -19.996 2.152 1.410 1.00 98.38 72 ASP A CA 1
ATOM 585 C C . ASP A 1 72 ? -19.636 1.691 -0.011 1.00 98.38 72 ASP A C 1
ATOM 587 O O . ASP A 1 72 ? -20.088 0.635 -0.438 1.00 98.38 72 ASP A O 1
ATOM 591 N N . LEU A 1 73 ? -18.810 2.463 -0.723 1.00 98.06 73 LEU A N 1
ATOM 592 C CA . LEU A 1 73 ? -18.430 2.214 -2.112 1.00 98.06 73 LEU A CA 1
ATOM 593 C C . LEU A 1 73 ? -16.968 2.605 -2.344 1.00 98.06 73 LEU A C 1
ATOM 595 O O . LEU A 1 73 ? -16.551 3.711 -1.987 1.00 98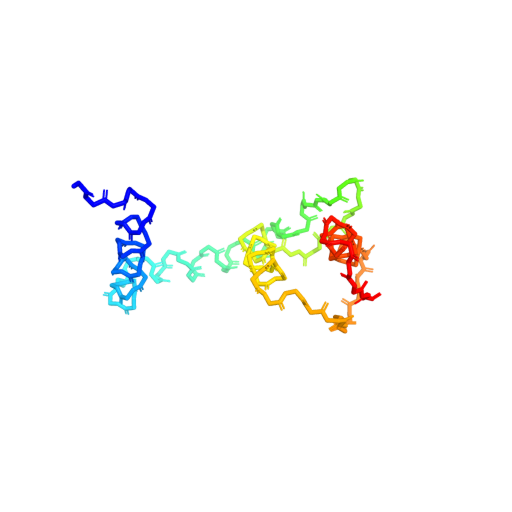.06 73 LEU A O 1
ATOM 599 N N . ILE A 1 74 ? -16.210 1.721 -2.988 1.00 98.00 74 ILE A N 1
ATOM 600 C CA . ILE A 1 74 ? -14.880 2.002 -3.535 1.00 98.00 74 ILE A CA 1
ATOM 601 C C . ILE A 1 74 ? -14.986 1.952 -5.058 1.00 98.00 74 ILE A C 1
ATOM 603 O O . ILE A 1 74 ? -15.501 0.994 -5.608 1.00 98.00 74 ILE A O 1
ATOM 607 N N . ILE A 1 75 ? -14.494 2.980 -5.753 1.00 97.06 75 ILE A N 1
ATOM 608 C CA . ILE A 1 75 ? -14.437 2.993 -7.221 1.00 97.06 75 ILE A CA 1
ATOM 609 C C . ILE A 1 75 ? -12.972 2.940 -7.637 1.00 97.06 75 ILE A C 1
ATOM 611 O O . ILE A 1 75 ? -12.213 3.866 -7.349 1.00 97.06 75 ILE A O 1
ATOM 615 N N . GLU A 1 76 ? -12.587 1.882 -8.346 1.00 95.62 76 GLU A N 1
ATOM 616 C CA . GLU A 1 76 ? -11.244 1.726 -8.902 1.00 95.62 76 GLU A CA 1
ATOM 617 C C . GLU A 1 76 ? -11.253 1.937 -10.420 1.00 95.62 76 GLU A C 1
ATOM 619 O O . GLU A 1 76 ? -11.989 1.286 -11.164 1.00 95.62 76 GLU A O 1
ATOM 624 N N . THR A 1 77 ? -10.407 2.847 -10.904 1.00 94.44 77 THR A N 1
ATOM 625 C CA . THR A 1 77 ? -10.200 3.063 -12.337 1.00 94.44 77 THR A CA 1
ATOM 626 C C . THR A 1 77 ? -8.860 2.462 -12.760 1.00 94.44 77 THR A C 1
ATOM 628 O O . THR A 1 77 ? -7.803 2.851 -12.277 1.00 94.44 77 THR A O 1
ATOM 631 N N . GLY A 1 78 ? -8.906 1.498 -13.686 1.00 91.94 78 GLY A N 1
ATOM 632 C CA . GLY A 1 78 ? -7.722 0.768 -14.151 1.00 91.94 78 GLY A CA 1
ATOM 633 C C . GLY A 1 78 ? -7.442 -0.494 -13.334 1.00 91.94 78 GLY A C 1
ATOM 634 O O . GLY A 1 78 ? -6.640 -0.494 -12.414 1.00 91.94 78 GLY A O 1
ATOM 635 N N . ILE A 1 79 ? -8.070 -1.603 -13.726 1.00 86.50 79 ILE A N 1
ATOM 636 C CA . ILE A 1 79 ? -8.082 -2.840 -12.930 1.00 86.50 79 ILE A CA 1
ATOM 637 C C . ILE A 1 79 ? -6.820 -3.706 -13.072 1.00 86.50 79 ILE A C 1
ATOM 639 O O . ILE A 1 79 ? -6.587 -4.584 -12.249 1.00 86.50 79 ILE A O 1
ATOM 643 N N . ALA A 1 80 ? -6.024 -3.520 -14.132 1.00 93.12 80 ALA A N 1
ATOM 644 C CA . ALA A 1 80 ? -4.929 -4.419 -14.515 1.00 93.12 80 ALA A CA 1
ATOM 645 C C . ALA A 1 80 ? -5.326 -5.912 -14.421 1.00 93.12 80 ALA A C 1
ATOM 647 O O . ALA A 1 80 ? -6.194 -6.374 -15.160 1.00 93.12 80 ALA A O 1
ATOM 648 N N . HIS A 1 81 ? -4.717 -6.673 -13.505 1.00 94.06 81 HIS A N 1
ATOM 649 C CA . HIS A 1 81 ? -5.059 -8.076 -13.264 1.00 94.06 81 HIS A CA 1
ATOM 650 C C . HIS A 1 81 ? -6.207 -8.278 -12.264 1.00 94.06 81 HIS A C 1
ATOM 652 O O . HIS A 1 81 ? -6.646 -9.409 -12.093 1.00 94.06 81 HIS A O 1
ATOM 658 N N . GLY A 1 82 ? -6.728 -7.236 -11.621 1.00 94.88 82 GLY A N 1
ATOM 659 C CA . GLY A 1 82 ? -7.882 -7.285 -10.718 1.00 94.88 82 GLY A CA 1
ATOM 660 C C . GLY A 1 82 ? -7.578 -7.783 -9.303 1.00 94.88 82 GLY A C 1
ATOM 661 O O . GLY A 1 82 ? -8.508 -8.085 -8.562 1.00 94.88 82 GLY A O 1
ATOM 662 N N . GLY A 1 83 ? -6.305 -7.910 -8.910 1.00 97.25 83 GLY A N 1
ATOM 663 C CA . GLY A 1 83 ? -5.945 -8.296 -7.541 1.00 97.25 83 GLY A CA 1
ATOM 664 C C . GLY A 1 83 ? -6.350 -7.263 -6.490 1.00 97.25 83 GLY A C 1
ATOM 665 O O . GLY A 1 83 ? -6.723 -7.652 -5.389 1.00 97.25 83 GLY A O 1
ATOM 666 N N . SER A 1 84 ? -6.348 -5.975 -6.840 1.00 97.25 84 SER A N 1
ATOM 667 C CA . SER A 1 84 ? -6.822 -4.871 -5.995 1.00 97.25 84 SER A CA 1
ATOM 668 C C . SER A 1 84 ? -8.323 -4.955 -5.707 1.00 97.25 84 SER A C 1
ATOM 670 O O . SER A 1 84 ? -8.721 -4.814 -4.557 1.00 97.25 84 SER A O 1
ATOM 672 N N . LEU A 1 85 ? -9.147 -5.323 -6.692 1.00 96.69 85 LEU A N 1
ATOM 673 C CA . LEU A 1 85 ? -10.583 -5.547 -6.484 1.00 96.69 85 LEU A CA 1
ATOM 674 C C . LEU A 1 85 ? -10.848 -6.672 -5.476 1.00 96.69 85 LEU A C 1
ATOM 676 O O . LEU A 1 85 ? -11.616 -6.496 -4.535 1.00 96.69 85 LEU A O 1
ATOM 680 N N . VAL A 1 86 ? -10.176 -7.820 -5.635 1.00 97.62 86 VAL A N 1
ATOM 681 C CA . VAL A 1 86 ? -10.299 -8.942 -4.683 1.00 97.62 86 VAL A CA 1
ATOM 682 C C . VAL A 1 86 ? -9.801 -8.521 -3.301 1.00 97.62 86 VAL A C 1
ATOM 684 O O . VAL A 1 86 ? -10.393 -8.882 -2.285 1.00 97.62 86 VAL A O 1
ATOM 687 N N . TYR A 1 87 ? -8.726 -7.738 -3.262 1.00 98.19 87 TYR A N 1
ATOM 688 C CA . TYR A 1 87 ? -8.170 -7.192 -2.038 1.00 98.19 87 TYR A CA 1
ATOM 689 C C . TYR A 1 87 ? -9.168 -6.302 -1.289 1.00 98.19 87 TYR A C 1
ATOM 691 O O . TYR A 1 87 ? -9.507 -6.609 -0.143 1.00 98.19 87 TYR A O 1
ATOM 699 N N . TYR A 1 88 ? -9.708 -5.271 -1.937 1.00 98.38 88 TYR A N 1
ATOM 700 C CA . TYR A 1 88 ? -10.688 -4.365 -1.341 1.00 98.38 88 TYR A CA 1
ATOM 701 C C . TYR A 1 88 ? -11.973 -5.098 -0.947 1.00 98.38 88 TYR A C 1
ATOM 703 O O . TYR A 1 88 ? -12.409 -4.971 0.197 1.00 98.38 88 TYR A O 1
ATOM 711 N N . ALA A 1 89 ? -12.514 -5.942 -1.833 1.00 98.00 89 ALA A N 1
ATOM 712 C CA . ALA A 1 89 ? -13.704 -6.743 -1.553 1.00 98.00 89 ALA A CA 1
ATOM 713 C C . ALA A 1 89 ? -13.511 -7.634 -0.321 1.00 98.00 89 ALA A C 1
ATOM 715 O O . ALA A 1 89 ? -14.389 -7.704 0.530 1.00 98.00 89 ALA A O 1
ATOM 716 N N . SER A 1 90 ? -12.343 -8.273 -0.175 1.00 98.25 90 SER A N 1
ATOM 717 C CA . SER A 1 90 ? -12.078 -9.142 0.978 1.00 98.25 90 SER A CA 1
ATOM 718 C C . SER A 1 90 ? -12.045 -8.385 2.308 1.00 98.25 90 SER A C 1
ATOM 720 O O . SER A 1 90 ? -12.463 -8.925 3.329 1.00 98.25 90 SER A O 1
ATOM 722 N N . ILE A 1 91 ? -11.590 -7.128 2.314 1.00 98.25 91 ILE A N 1
ATOM 723 C CA . ILE A 1 91 ? -11.595 -6.291 3.520 1.00 98.25 91 ILE A CA 1
ATOM 724 C C . ILE A 1 91 ? -13.015 -5.803 3.827 1.00 98.25 91 ILE A C 1
ATOM 726 O O . ILE A 1 91 ? -13.425 -5.832 4.985 1.00 98.25 91 ILE A O 1
ATOM 730 N N . LEU A 1 92 ? -13.771 -5.379 2.811 1.00 98.50 92 LEU A N 1
ATOM 731 C CA . LEU A 1 92 ? -15.172 -4.970 2.966 1.00 98.50 92 LEU A CA 1
ATOM 732 C C . LEU A 1 92 ? -16.046 -6.127 3.474 1.00 98.50 92 LEU A C 1
ATOM 734 O O . LEU A 1 92 ? -16.854 -5.936 4.383 1.00 98.50 92 LEU A O 1
ATOM 738 N N . GLU A 1 93 ? -15.801 -7.344 2.985 1.00 98.19 93 GLU A N 1
ATOM 739 C CA . GLU A 1 93 ? -16.441 -8.564 3.482 1.00 98.19 93 GLU A CA 1
ATOM 740 C C . GLU A 1 93 ? -16.119 -8.805 4.966 1.00 98.19 93 GLU A C 1
ATOM 742 O O . GLU A 1 93 ? -17.020 -9.062 5.758 1.00 98.19 93 GLU A O 1
ATOM 747 N N . LEU A 1 94 ? -14.857 -8.639 5.388 1.00 98.06 94 LEU A N 1
ATOM 748 C CA . LEU A 1 94 ? -14.473 -8.744 6.806 1.00 98.06 94 LEU A CA 1
ATOM 749 C C . LEU A 1 94 ? -15.134 -7.675 7.690 1.00 98.06 94 LEU A C 1
ATOM 751 O O . LEU A 1 94 ? -15.406 -7.926 8.864 1.00 98.06 94 LEU A O 1
ATOM 755 N N . ILE A 1 95 ? -15.378 -6.482 7.146 1.00 98.12 95 ILE A N 1
ATOM 756 C CA . ILE A 1 95 ? -16.129 -5.415 7.820 1.00 98.12 95 ILE A CA 1
ATOM 757 C C . ILE A 1 95 ? -17.632 -5.753 7.872 1.00 98.12 95 ILE A C 1
ATOM 759 O O . ILE A 1 95 ? -18.332 -5.280 8.769 1.00 98.12 95 ILE A O 1
ATOM 763 N N . GLY A 1 96 ? -18.125 -6.579 6.943 1.00 98.19 96 GLY A N 1
ATOM 764 C CA . GLY A 1 96 ? -19.536 -6.932 6.782 1.00 98.19 96 GLY A CA 1
ATOM 765 C C . GLY A 1 96 ? -20.360 -5.841 6.095 1.00 98.19 96 GLY A C 1
ATOM 766 O O . GLY A 1 96 ? -21.578 -5.784 6.278 1.00 98.19 96 GLY A O 1
ATOM 767 N N . LYS A 1 97 ? -19.704 -4.924 5.369 1.00 95.62 97 LYS A N 1
ATOM 768 C CA . LYS A 1 97 ? -20.340 -3.776 4.712 1.00 95.62 97 LYS A CA 1
ATOM 769 C C . LYS A 1 97 ? -19.492 -3.260 3.546 1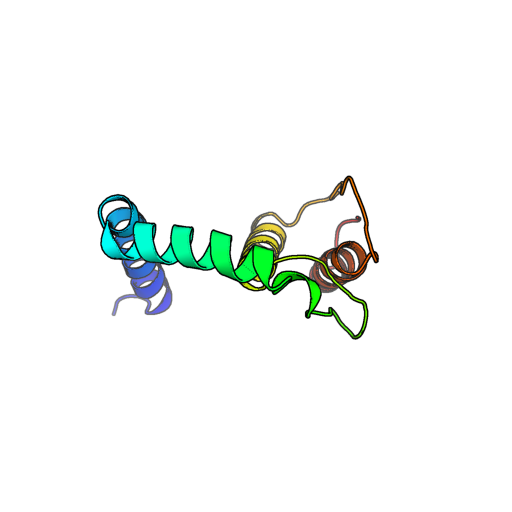.00 95.62 97 LYS A C 1
ATOM 771 O O . LYS A 1 97 ? -18.275 -3.159 3.667 1.00 95.62 97 LYS A O 1
ATOM 776 N N . GLY A 1 98 ? -20.184 -2.800 2.504 1.00 97.31 98 GLY A N 1
ATOM 777 C CA . GLY A 1 98 ? -19.634 -2.023 1.396 1.00 97.31 98 GLY A CA 1
ATOM 778 C C . GLY A 1 98 ? -19.424 -2.852 0.134 1.00 97.31 98 GLY A C 1
ATOM 779 O O . GLY A 1 98 ? -19.499 -4.078 0.164 1.00 97.31 98 GLY A O 1
ATOM 780 N N . GLU A 1 99 ? -19.175 -2.166 -0.974 1.00 96.62 99 GLU A N 1
ATOM 781 C CA . GLU A 1 99 ? -18.927 -2.764 -2.287 1.00 96.62 99 GLU A CA 1
ATOM 782 C C . GLU A 1 99 ? -17.770 -2.066 -3.022 1.00 96.62 99 GLU A C 1
ATOM 784 O O . GLU A 1 99 ? -17.373 -0.945 -2.683 1.00 96.62 99 GLU A O 1
ATOM 789 N N . VAL A 1 100 ? -17.198 -2.767 -4.005 1.00 94.31 100 VAL A N 1
ATOM 790 C CA . VAL A 1 100 ? -16.098 -2.309 -4.869 1.00 94.31 100 VAL A CA 1
ATOM 791 C C . VAL A 1 100 ? -16.368 -2.672 -6.324 1.00 94.31 100 VAL A C 1
ATOM 793 O O . VAL A 1 100 ? -16.884 -3.790 -6.555 1.00 94.31 100 VAL A O 1
#